Protein AF-A0A432JUU9-F1 (afdb_monomer_lite)

Foldseek 3Di:
DVVVVVVVVVVVVVVVVPPPDDDDPDDDDDPPDPDADPPQAEEEEAEDDPDPVVRVVVLVVVQVVSVVVRHHYDYPCVLDPPVQPDPVNPVVSVVVCVVVVHRYYHYHD

pLDDT: mean 84.89, std 9.28, range [52.34, 96.06]

Sequence (109 aa):
MRKLNYAVIVLLIFLAACRSSTSLVATWQAPDYEGPSPDMKKIAVVALTANESSKLAMERMFIERLQFLGYEGVYGSSILVPSIIKKENKEMIENMMKEKNIDGVLILS

Structure (mmCIF, N/CA/C/O backbone):
data_AF-A0A432JUU9-F1
#
_entry.id   AF-A0A432JUU9-F1
#
loop_
_atom_site.group_PDB
_atom_site.id
_atom_site.type_symbol
_atom_site.label_atom_id
_atom_site.label_alt_id
_atom_site.label_comp_id
_atom_site.label_asym_id
_atom_site.label_entity_id
_atom_site.label_seq_id
_atom_site.pdbx_PDB_ins_code
_atom_site.Cartn_x
_atom_site.Cartn_y
_atom_site.Cartn_z
_atom_site.occupancy
_atom_site.B_iso_or_equiv
_atom_site.auth_seq_id
_atom_site.auth_comp_id
_atom_site.auth_asym_id
_atom_site.auth_atom_id
_atom_site.pdbx_PDB_model_num
ATOM 1 N N . MET A 1 1 ? 15.142 -21.435 -51.249 1.00 52.34 1 MET A N 1
ATOM 2 C CA . MET A 1 1 ? 13.946 -21.313 -50.382 1.00 52.34 1 MET A CA 1
ATOM 3 C C . MET A 1 1 ? 14.040 -22.064 -49.042 1.00 52.34 1 MET A C 1
ATOM 5 O O . MET A 1 1 ? 13.579 -21.512 -48.059 1.00 52.34 1 MET A O 1
ATOM 9 N N . ARG A 1 2 ? 14.698 -23.238 -48.915 1.00 56.84 2 ARG A N 1
ATOM 10 C CA . ARG A 1 2 ? 14.816 -23.961 -47.615 1.00 56.84 2 ARG A CA 1
ATOM 11 C C . ARG A 1 2 ? 15.534 -23.199 -46.482 1.00 56.84 2 ARG A C 1
ATOM 13 O O . ARG A 1 2 ? 15.200 -23.415 -45.328 1.00 56.84 2 ARG A O 1
ATOM 20 N N . LYS A 1 3 ? 16.491 -22.307 -46.784 1.00 55.38 3 LYS A N 1
ATOM 21 C CA . LYS A 1 3 ? 17.235 -21.539 -45.760 1.00 55.38 3 LYS A CA 1
ATOM 22 C C . LYS A 1 3 ? 16.412 -20.423 -45.094 1.00 55.38 3 LYS A C 1
ATOM 24 O O . LYS A 1 3 ? 16.703 -20.073 -43.958 1.00 55.38 3 LYS A O 1
ATOM 29 N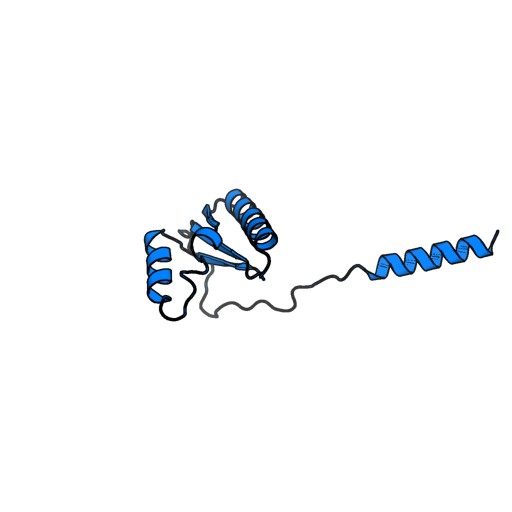 N . LEU A 1 4 ? 15.369 -19.920 -45.765 1.00 58.81 4 LEU A N 1
ATOM 30 C CA . LEU A 1 4 ? 14.493 -18.868 -45.233 1.00 58.81 4 LEU A CA 1
ATOM 31 C C . LEU A 1 4 ? 13.574 -19.405 -44.116 1.00 58.81 4 LEU A C 1
ATOM 33 O O . LEU A 1 4 ? 13.298 -18.692 -43.160 1.00 58.81 4 LEU A O 1
ATOM 37 N N . ASN A 1 5 ? 13.200 -20.691 -44.170 1.00 68.94 5 ASN A N 1
ATOM 38 C CA . ASN A 1 5 ? 12.355 -21.325 -43.149 1.00 68.94 5 ASN A CA 1
ATOM 39 C C . ASN A 1 5 ? 13.075 -21.526 -41.805 1.00 68.94 5 ASN A C 1
ATOM 41 O O . ASN A 1 5 ? 12.451 -21.389 -40.758 1.00 68.94 5 ASN A O 1
ATOM 45 N N . TYR A 1 6 ? 14.383 -21.809 -41.804 1.00 76.56 6 TYR A N 1
ATOM 46 C CA . TYR A 1 6 ? 15.137 -22.000 -40.555 1.00 76.56 6 TYR A CA 1
ATOM 47 C C . TYR A 1 6 ? 15.345 -20.687 -39.790 1.00 76.56 6 TYR A C 1
ATOM 49 O O . TYR A 1 6 ? 15.310 -20.689 -38.564 1.00 76.56 6 TYR A O 1
ATOM 57 N N . ALA A 1 7 ? 15.496 -19.564 -40.499 1.00 79.75 7 ALA A N 1
ATOM 58 C CA . ALA A 1 7 ? 15.633 -18.247 -39.879 1.00 79.75 7 ALA A CA 1
ATOM 59 C C . ALA A 1 7 ? 14.363 -17.836 -39.109 1.00 79.75 7 ALA A C 1
ATOM 61 O O . ALA A 1 7 ? 14.453 -17.323 -37.997 1.00 79.75 7 ALA A O 1
ATOM 62 N N . VAL A 1 8 ? 13.182 -18.128 -39.665 1.00 82.94 8 VAL A N 1
ATOM 63 C CA . VAL A 1 8 ? 11.889 -17.842 -39.018 1.00 82.94 8 VAL A CA 1
ATOM 64 C C . VAL A 1 8 ? 11.684 -18.709 -37.771 1.00 82.94 8 VAL A C 1
ATOM 66 O O . VAL A 1 8 ? 11.224 -18.211 -36.748 1.00 82.94 8 VAL A O 1
ATOM 69 N N . ILE A 1 9 ? 12.081 -19.984 -37.819 1.00 84.31 9 ILE A N 1
ATOM 70 C CA . ILE A 1 9 ? 11.984 -20.896 -36.667 1.00 84.31 9 ILE A CA 1
ATOM 71 C C . ILE A 1 9 ? 12.893 -20.434 -35.521 1.00 84.31 9 ILE A C 1
ATOM 73 O O . ILE A 1 9 ? 12.460 -20.403 -34.373 1.00 84.31 9 ILE A O 1
ATOM 77 N N . VAL A 1 10 ? 14.129 -20.025 -35.824 1.00 84.81 10 VAL A N 1
ATOM 78 C CA . VAL A 1 10 ? 15.059 -19.510 -34.807 1.00 84.81 10 VAL A CA 1
ATOM 79 C C . VAL A 1 10 ? 14.520 -18.222 -34.178 1.00 84.81 10 VAL A C 1
ATOM 81 O O . VAL A 1 10 ? 14.538 -18.096 -32.957 1.00 84.81 10 VAL A O 1
ATOM 84 N N . LEU A 1 11 ? 13.960 -17.305 -34.975 1.00 84.94 11 LEU A N 1
ATOM 85 C CA . LEU A 1 11 ? 13.354 -16.068 -34.470 1.00 84.94 11 LEU A CA 1
ATOM 86 C C . LEU A 1 11 ? 12.187 -16.338 -33.501 1.00 84.94 11 LEU A C 1
ATOM 88 O O . LEU A 1 11 ? 12.098 -15.699 -32.454 1.00 84.94 11 LEU A O 1
ATOM 92 N N . LEU A 1 12 ? 11.327 -17.312 -33.811 1.00 83.25 12 LEU A N 1
ATOM 93 C CA . LEU A 1 12 ? 10.202 -17.695 -32.950 1.00 83.25 12 LEU A CA 1
ATOM 94 C C . LEU A 1 12 ? 10.655 -18.287 -31.605 1.00 83.25 12 LEU A C 1
ATOM 96 O O . LEU A 1 12 ? 10.016 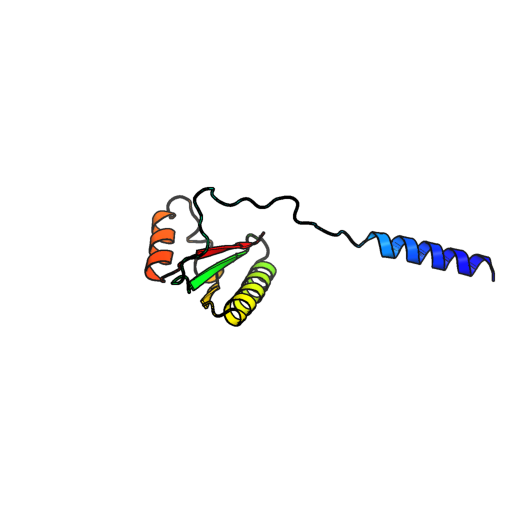-18.035 -30.585 1.00 83.25 12 LEU A O 1
ATOM 100 N N . ILE A 1 13 ? 11.776 -19.016 -31.578 1.00 83.50 13 ILE A N 1
ATOM 101 C CA . ILE A 1 13 ? 12.347 -19.563 -30.335 1.00 83.50 13 ILE A CA 1
ATOM 102 C C . ILE A 1 13 ? 12.884 -18.436 -29.438 1.00 83.50 13 ILE A C 1
ATOM 104 O O . ILE A 1 13 ? 12.670 -18.470 -28.226 1.00 83.50 13 ILE A O 1
ATOM 108 N N . PHE A 1 14 ? 13.511 -17.403 -30.012 1.00 81.44 14 PHE A N 1
ATOM 109 C CA . PHE A 1 14 ? 13.988 -16.248 -29.240 1.00 81.44 14 PHE A CA 1
ATOM 110 C C . PHE A 1 14 ? 12.845 -15.404 -28.651 1.00 81.44 14 PHE A C 1
ATOM 112 O O . PHE A 1 14 ? 12.978 -14.896 -27.540 1.0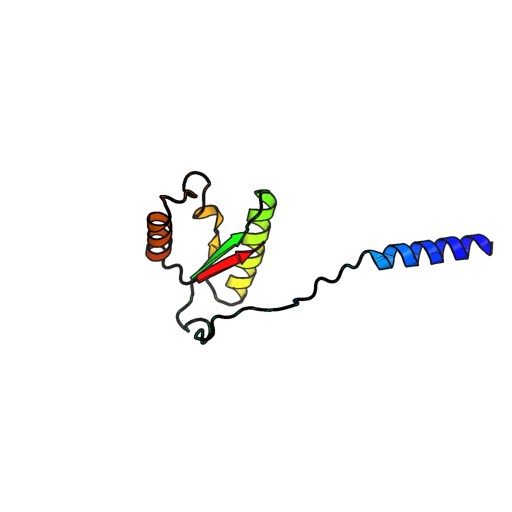0 81.44 14 PHE A O 1
ATOM 119 N N . LEU A 1 15 ? 11.701 -15.304 -29.336 1.00 79.00 15 LEU A N 1
ATOM 120 C CA . LEU A 1 15 ? 10.512 -14.595 -28.835 1.00 79.00 15 LEU A CA 1
ATOM 121 C C . LEU A 1 15 ? 9.830 -15.312 -27.654 1.00 79.00 15 LEU A C 1
ATOM 123 O O . LEU A 1 15 ? 9.259 -14.656 -26.784 1.00 79.00 15 LEU A O 1
ATOM 127 N N . ALA A 1 16 ? 9.910 -16.644 -27.584 1.00 74.69 16 ALA A N 1
ATOM 128 C CA . ALA A 1 16 ? 9.330 -17.420 -26.484 1.00 74.69 16 ALA A CA 1
ATOM 129 C C . ALA A 1 16 ? 10.121 -17.297 -25.164 1.00 74.69 16 ALA A C 1
ATOM 131 O O . ALA A 1 16 ? 9.567 -17.545 -24.093 1.00 74.69 16 ALA A O 1
ATOM 132 N N . ALA A 1 17 ? 11.392 -16.881 -25.218 1.00 69.19 17 ALA A N 1
ATOM 133 C CA . ALA A 1 17 ? 12.267 -16.792 -24.048 1.00 69.19 17 ALA A CA 1
ATOM 134 C C . ALA A 1 17 ? 11.981 -15.580 -23.135 1.00 69.19 17 ALA A C 1
ATOM 136 O O . ALA A 1 17 ? 12.416 -15.561 -21.987 1.00 69.19 17 ALA A O 1
ATOM 137 N N . CYS A 1 18 ? 11.227 -14.576 -23.600 1.00 68.50 18 CYS A N 1
ATOM 138 C CA . CYS A 1 18 ? 10.939 -13.364 -22.821 1.00 68.50 18 CYS A CA 1
ATOM 139 C C . CYS A 1 18 ? 9.807 -13.519 -21.790 1.00 68.50 18 CYS A C 1
ATOM 141 O O . CYS A 1 18 ? 9.495 -12.563 -21.078 1.00 68.50 18 CYS A O 1
ATOM 143 N N . ARG A 1 19 ? 9.175 -14.693 -21.676 1.00 66.44 19 ARG A N 1
ATOM 144 C CA . ARG A 1 19 ? 8.096 -14.913 -20.704 1.00 66.44 19 ARG A CA 1
ATOM 145 C C . ARG A 1 19 ? 8.675 -15.281 -19.334 1.00 66.44 19 ARG A C 1
ATOM 147 O O . ARG A 1 19 ? 8.624 -16.434 -18.923 1.00 66.44 19 ARG A O 1
ATOM 154 N N . SER A 1 20 ? 9.234 -14.297 -18.631 1.00 66.06 20 SER A N 1
ATOM 155 C CA . SER A 1 20 ? 9.626 -14.458 -17.226 1.00 66.06 20 SER A CA 1
ATOM 156 C C . SER A 1 20 ? 8.364 -14.607 -16.372 1.00 66.06 20 SER A C 1
ATOM 158 O O . SER A 1 20 ? 7.645 -13.633 -16.145 1.00 66.06 20 SER A O 1
ATOM 160 N N . SER A 1 21 ? 8.032 -15.835 -15.962 1.00 65.12 21 SER A N 1
ATOM 161 C CA . SER A 1 21 ? 6.946 -16.070 -15.011 1.00 65.12 21 SER A CA 1
ATOM 162 C C . SER A 1 21 ? 7.479 -15.864 -13.599 1.00 65.12 21 SER A C 1
ATOM 164 O O . SER A 1 21 ? 8.229 -16.692 -13.084 1.00 65.12 21 SER A O 1
ATOM 166 N N . THR A 1 22 ? 7.091 -14.769 -12.961 1.00 74.19 22 THR A N 1
ATOM 167 C CA . THR A 1 22 ? 7.304 -14.592 -11.528 1.00 74.19 22 THR A CA 1
ATOM 168 C C . THR A 1 22 ? 6.272 -15.435 -10.782 1.00 74.19 22 THR A C 1
ATOM 170 O O . THR A 1 22 ? 5.068 -15.212 -10.882 1.00 74.19 22 THR A O 1
ATOM 173 N N . SER A 1 23 ? 6.732 -16.461 -10.070 1.00 74.62 23 SER A N 1
ATOM 174 C CA . SER A 1 23 ? 5.890 -17.260 -9.178 1.00 74.62 23 SER A CA 1
ATOM 175 C C . SER A 1 23 ? 6.046 -16.776 -7.742 1.00 74.62 23 SER A C 1
ATOM 177 O O . SER A 1 23 ? 7.152 -16.448 -7.313 1.00 74.62 23 SER A O 1
ATOM 179 N N . LEU A 1 24 ? 4.954 -16.782 -6.982 1.00 76.31 24 LEU A N 1
ATOM 180 C CA . LEU A 1 24 ? 4.992 -16.540 -5.544 1.00 76.31 24 LEU A CA 1
ATOM 181 C C . LEU A 1 24 ? 5.766 -17.689 -4.872 1.00 76.31 24 LEU A C 1
ATOM 183 O O . LEU A 1 24 ? 5.308 -18.827 -4.893 1.00 76.31 24 LEU A O 1
ATOM 187 N N . VAL A 1 25 ? 6.958 -17.413 -4.336 1.00 82.19 25 VAL A N 1
ATOM 188 C CA . VAL A 1 25 ? 7.823 -18.454 -3.742 1.00 82.19 25 VAL A CA 1
ATOM 189 C C . VAL A 1 25 ? 7.439 -18.736 -2.288 1.00 82.19 25 VAL A C 1
ATOM 191 O O . VAL A 1 25 ? 7.508 -19.877 -1.842 1.00 82.19 25 VAL A O 1
ATOM 194 N N . ALA A 1 26 ? 7.019 -17.707 -1.551 1.00 83.25 26 ALA A N 1
ATOM 195 C CA . ALA A 1 26 ? 6.595 -17.819 -0.163 1.00 83.25 26 ALA A CA 1
ATOM 196 C C . ALA A 1 26 ? 5.662 -16.662 0.218 1.00 83.25 26 ALA A C 1
ATOM 198 O O . ALA A 1 26 ? 5.803 -15.546 -0.286 1.00 83.25 26 ALA A O 1
ATOM 199 N N . THR A 1 27 ? 4.748 -16.927 1.149 1.00 86.19 27 THR A N 1
ATOM 200 C CA . THR A 1 27 ? 3.921 -15.919 1.818 1.00 86.19 27 THR A CA 1
ATOM 201 C C . THR A 1 27 ? 4.210 -15.987 3.305 1.00 86.19 27 THR A C 1
ATOM 203 O O . THR A 1 27 ? 4.280 -17.074 3.874 1.00 86.19 27 THR A O 1
ATOM 206 N N . TRP A 1 28 ? 4.383 -14.827 3.927 1.00 88.19 28 TRP A N 1
ATOM 207 C CA . TRP A 1 28 ? 4.486 -14.717 5.373 1.00 88.19 28 TRP A CA 1
ATOM 208 C C . TRP A 1 28 ? 3.163 -14.191 5.932 1.00 88.19 28 TRP A C 1
ATOM 210 O O . TRP A 1 28 ? 2.604 -13.232 5.401 1.00 88.19 28 TRP A O 1
ATOM 220 N N . GLN A 1 29 ? 2.679 -14.823 6.996 1.00 88.50 29 GLN A N 1
ATOM 221 C CA . GLN A 1 29 ? 1.507 -14.421 7.768 1.00 88.50 29 GLN A CA 1
ATOM 222 C C . GLN A 1 29 ? 1.892 -14.486 9.245 1.00 88.50 29 GLN A C 1
ATOM 224 O O . GLN A 1 29 ? 2.640 -15.383 9.643 1.00 88.50 29 GLN A O 1
ATOM 229 N N . ALA A 1 30 ? 1.411 -13.541 10.053 1.00 89.94 30 ALA A N 1
ATOM 230 C CA . ALA A 1 30 ? 1.654 -13.596 11.489 1.00 89.94 30 ALA A CA 1
ATOM 231 C C . ALA A 1 30 ? 0.991 -14.863 12.083 1.00 89.94 30 ALA A C 1
ATOM 233 O O . ALA A 1 30 ? -0.136 -15.176 11.686 1.00 89.94 30 ALA A O 1
ATOM 234 N N . PRO A 1 31 ? 1.659 -15.606 12.990 1.00 87.50 31 PRO A N 1
ATOM 235 C CA . PRO A 1 31 ? 1.154 -16.886 13.513 1.00 87.50 31 PRO A CA 1
ATOM 236 C C . PRO A 1 31 ? -0.229 -16.801 14.175 1.00 87.50 31 PRO A C 1
ATOM 238 O O . PRO A 1 31 ? -0.964 -17.780 14.227 1.00 87.50 31 PRO A O 1
ATOM 241 N N . ASP A 1 32 ? -0.547 -15.621 14.685 1.00 90.12 32 ASP A N 1
ATOM 242 C CA . ASP A 1 32 ? -1.719 -15.221 15.451 1.00 90.12 32 ASP A CA 1
ATOM 243 C C . ASP A 1 32 ? -2.735 -14.414 14.619 1.00 90.12 32 ASP A C 1
ATOM 245 O O . ASP A 1 32 ? -3.733 -13.929 15.147 1.00 90.12 32 ASP A O 1
ATOM 249 N N . TYR A 1 33 ? -2.517 -14.271 13.306 1.00 85.12 33 TYR A N 1
ATOM 250 C CA . TYR A 1 33 ? -3.450 -13.574 12.423 1.00 85.12 33 TYR A CA 1
ATOM 251 C C . TYR A 1 33 ? -4.533 -14.515 11.893 1.00 85.12 33 TYR A C 1
ATOM 253 O O . TYR A 1 33 ? -4.279 -15.338 11.013 1.00 85.12 33 TYR A O 1
ATOM 261 N N . GLU A 1 34 ? -5.761 -14.332 12.374 1.00 84.06 34 GLU A N 1
ATOM 262 C CA . GLU A 1 34 ? -6.941 -15.122 11.984 1.00 84.06 34 GLU A CA 1
ATOM 263 C C . GLU A 1 34 ? -7.614 -14.638 10.685 1.00 84.06 34 GLU A C 1
ATOM 265 O O . GLU A 1 34 ? -8.625 -15.191 10.254 1.00 84.06 34 GLU A O 1
ATOM 270 N N . GLY A 1 35 ? -7.040 -13.629 10.026 1.00 80.25 35 GLY A N 1
ATOM 271 C CA . GLY A 1 35 ? -7.604 -13.001 8.834 1.00 80.25 35 GLY A CA 1
ATOM 272 C C . GLY A 1 35 ? -8.151 -11.595 9.101 1.00 80.25 35 GLY A C 1
ATOM 273 O O . GLY A 1 35 ? -8.038 -11.069 10.212 1.00 80.25 35 GLY A O 1
ATOM 274 N N . PRO A 1 36 ? -8.696 -10.932 8.068 1.00 76.94 36 PRO A N 1
ATOM 275 C CA . PRO A 1 36 ? -9.280 -9.607 8.218 1.00 76.94 36 PRO A CA 1
ATOM 276 C C . PRO A 1 36 ? -10.521 -9.672 9.112 1.00 76.94 36 PRO A C 1
ATOM 278 O O . PRO A 1 36 ? -11.370 -10.547 8.944 1.00 76.94 36 PRO A O 1
ATOM 281 N N . SER A 1 37 ? -10.630 -8.720 10.044 1.00 79.69 37 SER A N 1
ATOM 282 C CA . SER A 1 37 ? -11.839 -8.550 10.855 1.00 79.69 37 SER A CA 1
ATOM 283 C C . SER A 1 37 ? -13.063 -8.377 9.939 1.00 79.69 37 SER A C 1
ATOM 285 O O . SER A 1 37 ? -12.947 -7.682 8.925 1.00 79.69 37 SER A O 1
ATOM 287 N N . PRO A 1 38 ? -14.241 -8.930 10.285 1.00 77.94 38 PRO A N 1
ATOM 288 C CA . PRO A 1 38 ? -15.481 -8.709 9.533 1.00 77.94 38 PRO A CA 1
ATOM 289 C C . PRO A 1 38 ? -15.830 -7.226 9.342 1.00 77.94 38 PRO A C 1
ATOM 291 O O . PRO A 1 38 ? -16.507 -6.864 8.381 1.00 77.94 38 PRO A O 1
ATOM 294 N N . ASP A 1 39 ? -15.348 -6.372 10.246 1.00 81.81 39 ASP A N 1
ATOM 295 C CA . ASP A 1 39 ? -15.611 -4.934 10.244 1.00 81.81 39 ASP A CA 1
ATOM 296 C C . ASP A 1 39 ? -14.593 -4.126 9.428 1.00 81.81 39 ASP A C 1
ATOM 298 O O . ASP A 1 39 ? -14.771 -2.923 9.249 1.00 81.81 39 ASP A O 1
ATOM 302 N N . MET A 1 40 ? -13.543 -4.772 8.908 1.00 85.56 40 MET A N 1
ATOM 303 C CA . MET A 1 40 ? -12.521 -4.125 8.091 1.00 85.56 40 MET A CA 1
ATOM 304 C C . MET A 1 40 ? -13.129 -3.674 6.763 1.00 85.56 40 MET A C 1
ATOM 306 O O . MET A 1 40 ? -13.454 -4.494 5.902 1.00 85.56 40 MET A O 1
ATOM 310 N N . LYS A 1 41 ? -13.258 -2.360 6.575 1.00 87.38 41 LYS A N 1
ATOM 311 C CA . LYS A 1 41 ? -13.877 -1.783 5.375 1.00 87.38 41 LYS A CA 1
ATOM 312 C C . LYS A 1 41 ? -12.938 -0.868 4.624 1.00 87.38 41 LYS A C 1
ATOM 314 O O . LYS A 1 41 ? -13.036 -0.818 3.402 1.00 87.38 41 LYS A O 1
ATOM 319 N N . LYS A 1 42 ? -12.027 -0.176 5.309 1.00 93.69 42 LYS A N 1
ATOM 320 C CA . LYS A 1 42 ? -11.226 0.884 4.700 1.00 93.69 42 LYS A CA 1
ATOM 321 C C . LYS A 1 42 ? -9.746 0.546 4.662 1.00 93.69 42 LYS A C 1
ATOM 323 O O . LYS A 1 42 ? -9.111 0.328 5.690 1.00 93.69 42 LYS A O 1
ATOM 328 N N . ILE A 1 43 ? -9.184 0.535 3.458 1.00 94.25 43 ILE A N 1
ATOM 329 C CA . ILE A 1 43 ? -7.824 0.063 3.200 1.00 94.25 43 ILE A CA 1
ATOM 330 C C . ILE A 1 43 ? -7.039 1.145 2.468 1.00 94.25 43 ILE A C 1
ATOM 332 O O . ILE A 1 43 ? -7.421 1.579 1.380 1.00 94.25 43 ILE A O 1
ATOM 336 N N . ALA A 1 44 ? -5.908 1.561 3.031 1.00 94.69 44 ALA A N 1
ATOM 337 C CA . ALA A 1 44 ? -4.965 2.427 2.334 1.00 94.69 44 ALA A CA 1
ATOM 338 C C . ALA A 1 44 ? -4.072 1.602 1.403 1.00 94.69 44 ALA A C 1
ATOM 340 O O . ALA A 1 44 ? -3.459 0.629 1.833 1.00 94.69 44 ALA A O 1
ATOM 341 N N . VAL A 1 45 ? -3.956 2.004 0.140 1.00 95.44 45 VAL A N 1
ATOM 342 C CA . VAL A 1 45 ? -3.071 1.365 -0.840 1.00 95.44 45 VAL A CA 1
ATOM 343 C C . VAL A 1 45 ? -1.834 2.229 -1.033 1.00 95.44 45 VAL A C 1
ATOM 345 O O . VAL A 1 45 ? -1.946 3.374 -1.456 1.00 95.44 45 VAL A O 1
ATOM 348 N N . VAL A 1 46 ? -0.655 1.688 -0.739 1.00 93.38 46 VAL A N 1
ATOM 349 C CA 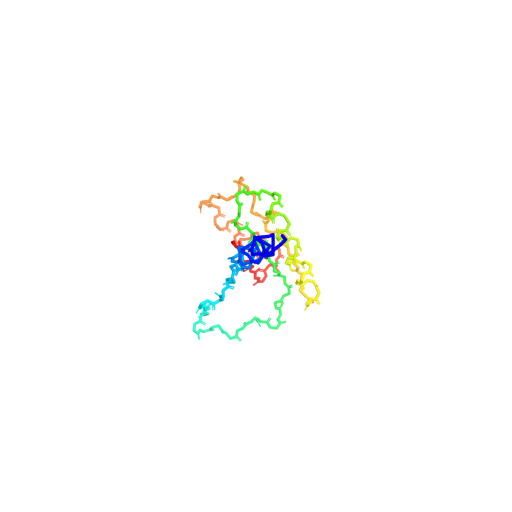. VAL A 1 46 ? 0.626 2.397 -0.803 1.00 93.38 46 VAL A CA 1
ATOM 350 C C . VAL A 1 46 ? 1.532 1.700 -1.807 1.00 93.38 46 VAL A C 1
ATOM 352 O O . VAL A 1 46 ? 1.967 0.577 -1.565 1.00 93.38 46 VAL A O 1
ATOM 355 N N . ALA A 1 47 ? 1.866 2.371 -2.908 1.00 92.50 47 ALA A N 1
ATOM 356 C CA . ALA A 1 47 ? 2.882 1.876 -3.834 1.00 92.50 47 ALA A CA 1
ATOM 357 C C . ALA A 1 47 ? 4.268 2.460 -3.504 1.00 92.50 47 ALA A C 1
ATOM 359 O O . ALA A 1 47 ? 4.462 3.678 -3.447 1.00 92.50 47 ALA A O 1
ATOM 360 N N . LEU A 1 48 ? 5.242 1.576 -3.293 1.00 88.12 48 LEU A N 1
ATOM 361 C CA . LEU A 1 48 ? 6.639 1.886 -3.005 1.00 88.12 48 LEU A CA 1
ATOM 362 C C . LEU A 1 48 ? 7.432 1.966 -4.308 1.00 88.12 48 LEU A C 1
ATOM 364 O O . LEU A 1 48 ? 8.168 1.059 -4.680 1.00 88.12 48 LEU A O 1
ATOM 368 N N . THR A 1 49 ? 7.280 3.077 -5.019 1.00 87.94 49 THR A N 1
ATOM 369 C CA . THR A 1 49 ? 8.017 3.326 -6.258 1.00 87.94 49 THR A CA 1
ATOM 370 C C . THR A 1 49 ? 8.475 4.774 -6.335 1.00 87.94 49 THR A C 1
ATOM 372 O O . THR A 1 49 ? 7.807 5.682 -5.840 1.00 87.94 49 THR A O 1
ATOM 375 N N . ALA A 1 50 ? 9.637 4.991 -6.952 1.00 84.62 50 ALA A N 1
ATOM 3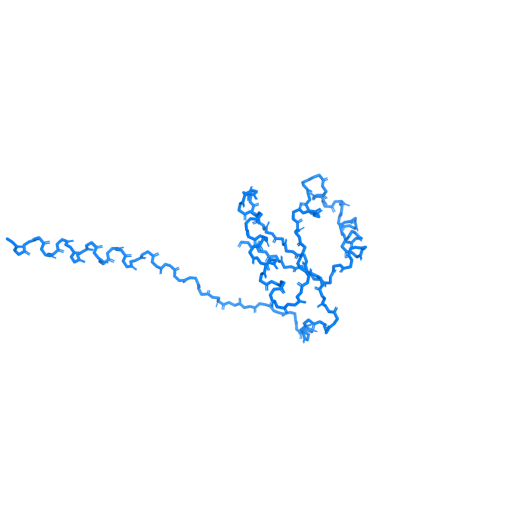76 C CA . ALA A 1 50 ? 10.186 6.326 -7.172 1.00 84.62 50 ALA A CA 1
ATOM 377 C C . ALA A 1 50 ? 9.435 7.098 -8.271 1.00 84.62 50 ALA A C 1
ATOM 379 O O . ALA A 1 50 ? 9.503 8.323 -8.320 1.00 84.62 50 ALA A O 1
ATOM 380 N N . ASN A 1 51 ? 8.727 6.395 -9.163 1.00 89.00 51 ASN A N 1
ATOM 381 C CA . ASN A 1 51 ? 7.980 7.015 -10.250 1.00 89.00 51 ASN A CA 1
ATOM 382 C C . ASN A 1 51 ? 6.550 7.340 -9.797 1.00 89.00 51 ASN A C 1
ATOM 384 O O . ASN A 1 51 ? 5.741 6.441 -9.582 1.00 89.00 51 ASN A O 1
ATOM 388 N N . GLU A 1 52 ? 6.224 8.628 -9.709 1.00 87.81 52 GLU A N 1
ATOM 389 C CA . GLU A 1 52 ? 4.909 9.108 -9.273 1.00 87.81 52 GLU A CA 1
ATOM 390 C C . GLU A 1 52 ? 3.761 8.643 -10.182 1.00 87.81 52 GLU A C 1
ATOM 392 O O . GLU A 1 52 ? 2.702 8.246 -9.696 1.00 87.81 52 GLU A O 1
ATOM 397 N N . SER A 1 53 ? 3.973 8.616 -11.500 1.00 90.88 53 SER A N 1
ATOM 398 C CA . SER A 1 53 ? 2.954 8.140 -12.443 1.00 90.88 53 SER A CA 1
ATOM 399 C C . SER A 1 53 ? 2.671 6.651 -12.243 1.00 90.88 53 SER A C 1
ATOM 401 O O . SER A 1 53 ? 1.510 6.243 -12.195 1.00 90.88 53 SER A O 1
ATOM 403 N N . SER A 1 54 ? 3.720 5.844 -12.053 1.00 91.00 54 SER A N 1
ATOM 404 C CA . SER A 1 54 ? 3.575 4.420 -11.732 1.00 91.00 54 SER A CA 1
ATOM 405 C C . SER A 1 54 ? 2.908 4.215 -10.374 1.00 91.00 54 SER A C 1
ATOM 407 O O . SER A 1 54 ? 2.033 3.361 -10.255 1.00 91.00 54 SER A O 1
ATOM 409 N N . LYS A 1 55 ? 3.264 5.030 -9.371 1.00 91.06 55 LYS A N 1
ATOM 410 C CA . LYS A 1 55 ? 2.660 5.000 -8.034 1.00 91.06 55 LYS A CA 1
ATOM 411 C C . LYS A 1 55 ? 1.145 5.168 -8.119 1.00 91.06 55 LYS A C 1
ATOM 413 O O . LYS A 1 55 ? 0.406 4.311 -7.645 1.00 91.06 55 LYS A O 1
ATOM 418 N N . LEU A 1 56 ? 0.687 6.232 -8.778 1.00 93.06 56 LEU A N 1
ATOM 419 C CA . LEU A 1 56 ? -0.739 6.531 -8.917 1.00 93.06 56 LEU A CA 1
ATOM 420 C C . LEU A 1 56 ? -1.481 5.474 -9.740 1.00 93.06 56 LEU A C 1
ATOM 422 O O . LEU A 1 56 ? -2.609 5.119 -9.404 1.00 93.06 56 LEU A O 1
ATOM 426 N N . ALA A 1 57 ? -0.861 4.957 -10.804 1.00 94.25 57 ALA A N 1
ATOM 427 C CA . ALA A 1 57 ? -1.457 3.908 -11.625 1.00 94.25 57 ALA A CA 1
ATOM 428 C C . ALA A 1 57 ? -1.653 2.600 -10.840 1.00 94.25 57 ALA A C 1
ATOM 430 O O . ALA A 1 57 ? -2.724 1.996 -10.914 1.00 94.25 57 ALA A O 1
ATOM 431 N N . MET A 1 58 ? -0.647 2.188 -10.060 1.00 94.25 58 MET A N 1
ATOM 432 C CA . MET A 1 58 ? -0.732 1.005 -9.201 1.00 94.25 58 MET A CA 1
ATOM 433 C C . MET A 1 58 ? -1.772 1.197 -8.097 1.00 94.25 58 MET A C 1
ATOM 435 O O . MET A 1 58 ? -2.646 0.349 -7.938 1.00 94.25 58 MET A O 1
ATOM 439 N N . GLU A 1 59 ? -1.731 2.323 -7.377 1.00 95.25 59 GLU A N 1
ATOM 440 C CA . GLU A 1 59 ? -2.712 2.613 -6.325 1.00 95.25 59 GLU A CA 1
ATOM 441 C C . GLU A 1 59 ? -4.142 2.578 -6.878 1.00 95.25 59 GLU A C 1
ATOM 443 O O . GLU A 1 59 ? -4.999 1.902 -6.312 1.00 95.25 59 GLU A O 1
ATOM 448 N N . ARG A 1 60 ? -4.389 3.213 -8.033 1.00 95.69 60 ARG A N 1
ATOM 449 C CA . ARG A 1 60 ? -5.705 3.209 -8.687 1.00 95.69 60 ARG A CA 1
ATOM 450 C C . ARG A 1 60 ? -6.191 1.797 -9.009 1.00 95.69 60 ARG A C 1
ATOM 452 O O . ARG A 1 60 ? -7.308 1.452 -8.641 1.00 95.69 60 ARG A O 1
ATOM 459 N N . MET A 1 61 ? -5.359 0.984 -9.661 1.00 95.00 61 MET A N 1
ATOM 460 C CA . MET A 1 61 ? -5.733 -0.373 -10.079 1.00 95.00 61 MET A CA 1
ATOM 461 C C . MET A 1 61 ? -6.181 -1.236 -8.891 1.00 95.00 61 MET A C 1
ATOM 463 O O . MET A 1 61 ? -7.170 -1.965 -8.973 1.00 95.00 61 MET A O 1
ATOM 467 N N . PHE A 1 62 ? -5.469 -1.142 -7.769 1.00 95.50 62 PHE A N 1
ATOM 468 C CA . PHE A 1 62 ? -5.809 -1.905 -6.572 1.00 95.50 62 PHE A CA 1
ATOM 469 C C . PHE A 1 62 ? -7.004 -1.316 -5.821 1.00 95.50 62 PHE A C 1
ATOM 471 O O . PHE A 1 62 ? -7.816 -2.083 -5.316 1.00 95.50 62 PHE A O 1
ATOM 478 N N . ILE A 1 63 ? -7.172 0.009 -5.793 1.00 96.06 63 ILE A N 1
ATOM 479 C CA . ILE A 1 63 ? -8.369 0.644 -5.222 1.00 96.06 63 ILE A CA 1
ATOM 480 C C . ILE A 1 63 ? -9.626 0.217 -5.984 1.00 96.06 63 ILE A C 1
ATOM 482 O O . ILE A 1 63 ? -10.599 -0.187 -5.355 1.00 96.06 63 ILE A O 1
ATOM 486 N N . GLU A 1 64 ? -9.601 0.231 -7.317 1.00 95.94 64 GLU A N 1
ATOM 487 C CA . GLU A 1 64 ? -10.720 -0.240 -8.146 1.00 95.94 64 GLU A CA 1
ATOM 488 C C . GLU A 1 64 ? -11.040 -1.713 -7.861 1.00 95.94 64 GLU A C 1
ATOM 490 O O . GLU A 1 64 ? -12.204 -2.100 -7.722 1.00 95.94 64 GLU A O 1
ATOM 495 N N . ARG A 1 65 ? -10.005 -2.547 -7.694 1.00 94.69 65 ARG A N 1
ATOM 496 C CA . ARG A 1 65 ? -10.185 -3.954 -7.327 1.00 94.69 65 ARG A CA 1
ATOM 497 C C . ARG A 1 65 ? -10.781 -4.123 -5.930 1.00 94.69 65 ARG A C 1
ATOM 499 O O . ARG A 1 65 ? -11.639 -4.982 -5.749 1.00 94.69 65 ARG A O 1
ATOM 506 N N . LEU A 1 66 ? -10.342 -3.330 -4.958 1.00 93.88 66 LEU A N 1
ATOM 507 C CA . LEU A 1 66 ? -10.871 -3.341 -3.594 1.00 93.88 66 LEU A CA 1
ATOM 508 C C . LEU A 1 66 ? -12.338 -2.902 -3.558 1.00 93.88 66 LEU A C 1
ATOM 510 O O . LEU A 1 66 ? -13.150 -3.576 -2.931 1.00 93.88 66 LEU A O 1
ATOM 514 N N . GLN A 1 67 ? -12.692 -1.856 -4.305 1.00 93.94 67 GLN A N 1
ATOM 515 C CA . GLN A 1 67 ? -14.073 -1.392 -4.457 1.00 93.94 67 GLN A CA 1
ATOM 516 C C . GLN A 1 67 ? -14.973 -2.461 -5.074 1.00 93.94 67 GLN A C 1
ATOM 518 O O . GLN A 1 67 ? -16.072 -2.699 -4.578 1.00 93.94 67 GLN A O 1
ATOM 523 N N . PHE A 1 68 ? -14.490 -3.169 -6.099 1.00 93.88 68 PHE A N 1
ATOM 524 C CA . PHE A 1 68 ? -15.208 -4.308 -6.672 1.00 93.88 68 PHE A CA 1
ATOM 525 C C . PHE A 1 68 ? -15.468 -5.425 -5.644 1.00 93.88 68 PHE A C 1
ATOM 527 O O . PHE A 1 68 ? -16.484 -6.110 -5.719 1.00 93.88 68 PHE A O 1
ATOM 534 N N . LEU A 1 69 ? -14.562 -5.612 -4.682 1.00 90.75 69 LEU A N 1
ATOM 535 C CA . LEU A 1 69 ? -14.691 -6.593 -3.600 1.00 90.75 69 LEU A CA 1
ATOM 536 C C . LEU A 1 69 ? -15.514 -6.078 -2.402 1.00 90.75 69 LEU A C 1
ATOM 538 O O . LEU A 1 69 ? -15.707 -6.825 -1.448 1.00 90.75 69 LEU A O 1
ATOM 542 N N . GLY A 1 70 ? -16.012 -4.837 -2.450 1.00 91.50 70 GLY A N 1
ATOM 543 C CA . GLY A 1 70 ? -16.831 -4.233 -1.395 1.00 91.50 70 GLY A CA 1
ATOM 544 C C . GLY A 1 70 ? -16.056 -3.456 -0.324 1.00 91.50 70 GLY A C 1
ATOM 545 O O . GLY A 1 70 ? -16.652 -3.069 0.678 1.00 91.50 70 GLY A O 1
ATOM 546 N N . TYR A 1 71 ? -14.760 -3.202 -0.527 1.00 93.19 71 TYR A N 1
ATOM 547 C CA . TYR A 1 71 ? -13.925 -2.401 0.375 1.00 93.19 71 TYR A CA 1
ATOM 548 C C . TYR A 1 71 ? -13.790 -0.947 -0.105 1.00 93.19 71 TYR A C 1
ATOM 550 O O . TYR A 1 71 ? -13.791 -0.653 -1.299 1.00 93.19 71 TYR A O 1
ATOM 558 N N . GLU A 1 72 ? -13.587 -0.021 0.826 1.00 94.19 72 GLU A N 1
ATOM 559 C CA . GLU A 1 72 ? -13.218 1.365 0.547 1.00 94.19 72 GLU A CA 1
ATOM 560 C C . GLU A 1 72 ? -11.692 1.484 0.418 1.00 94.19 72 GLU A C 1
ATOM 562 O O . GLU A 1 72 ? -10.952 1.405 1.398 1.00 94.19 72 GLU A O 1
ATOM 567 N N . GLY A 1 73 ? -11.201 1.675 -0.807 1.00 92.62 73 GLY A N 1
ATOM 568 C CA . GLY A 1 73 ? -9.784 1.931 -1.062 1.00 92.62 73 GLY A CA 1
ATOM 569 C C . GLY A 1 73 ? -9.421 3.415 -0.931 1.00 92.62 73 GLY A C 1
ATOM 570 O O . GLY A 1 73 ? -10.111 4.277 -1.476 1.00 92.62 73 GLY A O 1
ATOM 571 N N . VAL A 1 74 ? -8.308 3.716 -0.259 1.00 94.00 74 VAL A N 1
ATOM 572 C CA . VAL A 1 74 ? -7.762 5.074 -0.099 1.00 94.00 74 VAL A CA 1
ATOM 573 C C . VAL A 1 74 ? -6.370 5.160 -0.713 1.00 94.00 74 VAL A C 1
ATOM 575 O O . VAL A 1 74 ? -5.530 4.288 -0.502 1.00 94.00 74 VAL A O 1
ATOM 578 N N . TYR A 1 75 ? -6.098 6.245 -1.434 1.00 93.44 75 TYR A N 1
ATOM 579 C CA . TYR A 1 75 ? -4.779 6.510 -2.003 1.00 93.44 75 TYR A CA 1
ATOM 580 C C . TYR A 1 75 ? -3.747 6.778 -0.906 1.00 93.44 75 TYR A C 1
ATOM 582 O O . TYR A 1 75 ? -3.835 7.773 -0.183 1.00 93.44 75 TYR A O 1
ATOM 590 N N . GLY A 1 76 ? -2.722 5.937 -0.824 1.00 90.25 76 GLY A N 1
ATOM 591 C CA . GLY A 1 76 ? -1.576 6.129 0.056 1.00 90.25 76 GLY A CA 1
ATOM 592 C C . GLY A 1 76 ? -0.804 7.399 -0.287 1.00 90.25 76 GLY A C 1
ATOM 593 O O . GLY A 1 76 ? -0.334 8.087 0.614 1.00 90.25 76 GLY A O 1
ATOM 594 N N . SER A 1 77 ? -0.757 7.782 -1.567 1.00 87.75 77 SER A N 1
ATOM 595 C CA . SER A 1 77 ? -0.225 9.071 -2.036 1.00 87.75 77 SER A CA 1
ATOM 596 C C . SER A 1 77 ? -0.912 10.306 -1.434 1.00 87.75 77 SER A C 1
ATOM 598 O O . SER A 1 77 ? -0.267 11.345 -1.319 1.00 87.75 77 SER A O 1
ATOM 600 N N . SER A 1 78 ? -2.169 10.200 -0.987 1.00 86.06 78 SER A N 1
ATOM 601 C CA . SER A 1 78 ? -2.886 11.298 -0.314 1.00 86.06 78 SER A CA 1
ATOM 602 C C . SER A 1 78 ? -2.542 11.445 1.176 1.00 86.06 78 SER A C 1
ATOM 604 O O . SER A 1 78 ? -2.834 12.475 1.779 1.00 86.06 78 SER A O 1
ATOM 606 N N . ILE A 1 79 ? -1.929 10.417 1.773 1.00 83.62 79 ILE A N 1
ATOM 607 C CA . ILE A 1 79 ? -1.601 10.353 3.205 1.00 83.62 79 ILE A CA 1
ATOM 608 C C . ILE A 1 79 ? -0.089 10.495 3.407 1.00 83.62 79 ILE A C 1
ATOM 610 O O . ILE A 1 79 ? 0.376 11.251 4.255 1.00 83.62 79 ILE A O 1
ATOM 614 N N . LEU A 1 80 ? 0.686 9.779 2.594 1.00 83.62 80 LEU A N 1
ATOM 615 C CA . LEU A 1 80 ? 2.139 9.711 2.638 1.00 83.62 80 LEU A CA 1
ATOM 616 C C . LEU A 1 80 ? 2.727 10.642 1.574 1.00 83.62 80 LEU A C 1
ATOM 618 O O . LEU A 1 80 ? 3.182 10.206 0.511 1.00 83.62 80 LEU A O 1
ATOM 622 N N . VAL A 1 81 ? 2.700 11.940 1.875 1.00 80.56 81 VAL A N 1
ATOM 623 C CA . VAL A 1 81 ? 3.363 12.980 1.075 1.00 80.56 81 VAL A CA 1
ATOM 624 C C . VAL A 1 81 ? 4.811 13.188 1.542 1.00 80.56 81 VAL A C 1
ATOM 626 O O . VAL A 1 81 ? 5.084 13.057 2.737 1.00 80.56 81 VAL A O 1
ATOM 629 N N . PRO A 1 82 ? 5.760 13.547 0.653 1.00 75.06 82 PRO A N 1
ATOM 630 C CA . PRO A 1 82 ? 7.184 13.655 1.000 1.00 75.06 82 PRO A CA 1
ATOM 631 C C . PRO A 1 82 ? 7.500 14.573 2.190 1.00 75.06 82 PRO A C 1
ATOM 633 O O . PRO A 1 82 ? 8.449 14.324 2.926 1.00 75.06 82 PRO A O 1
ATOM 636 N N . SER A 1 83 ? 6.694 15.614 2.415 1.00 76.38 83 SER A N 1
ATOM 637 C CA . SER A 1 83 ? 6.831 16.516 3.566 1.00 76.38 83 SER A CA 1
ATOM 638 C C . SER A 1 83 ? 6.556 15.836 4.913 1.00 76.38 83 SER A C 1
ATOM 640 O O . SER A 1 83 ? 7.083 16.274 5.936 1.00 76.38 83 SER A O 1
ATOM 642 N N . ILE A 1 84 ? 5.757 14.765 4.910 1.00 75.88 84 ILE A N 1
ATOM 643 C CA . ILE A 1 84 ? 5.283 14.044 6.094 1.00 75.88 84 ILE A CA 1
ATOM 644 C C . ILE A 1 84 ? 6.083 12.757 6.343 1.00 75.88 84 ILE A C 1
ATOM 646 O O . ILE A 1 84 ? 6.209 12.351 7.496 1.00 75.88 84 ILE A O 1
ATOM 650 N N . ILE A 1 85 ? 6.681 12.136 5.319 1.00 77.56 85 ILE A N 1
ATOM 651 C CA . ILE A 1 85 ? 7.450 10.883 5.456 1.00 77.56 85 ILE A CA 1
ATOM 652 C C . ILE A 1 85 ? 8.826 11.162 6.080 1.00 77.56 85 ILE A C 1
ATOM 654 O O . ILE A 1 85 ? 9.860 11.168 5.414 1.00 77.56 85 ILE A O 1
ATOM 658 N N . LYS A 1 86 ? 8.840 11.389 7.390 1.00 81.62 86 LYS A N 1
ATOM 659 C CA . LYS A 1 86 ? 10.052 11.459 8.205 1.00 81.62 86 LYS A CA 1
ATOM 660 C C . LYS A 1 86 ? 9.889 10.568 9.426 1.00 81.62 86 LYS A C 1
ATOM 662 O O . LYS A 1 86 ? 8.769 10.347 9.885 1.00 81.62 86 LYS A O 1
ATOM 667 N N . LYS A 1 87 ? 10.994 10.031 9.950 1.00 75.50 87 LYS A N 1
ATOM 668 C CA . LYS A 1 87 ? 10.952 9.068 11.064 1.00 75.50 87 LYS A CA 1
ATOM 669 C C . LYS A 1 87 ? 10.311 9.681 12.313 1.00 75.50 87 LYS A C 1
ATOM 671 O O . LYS A 1 87 ? 9.588 8.985 13.018 1.00 75.50 87 LYS A O 1
ATOM 676 N N . GLU A 1 88 ? 10.522 10.976 12.537 1.00 80.19 88 GLU A N 1
ATOM 677 C CA . GLU A 1 88 ? 9.894 11.740 13.619 1.00 80.19 88 GLU A CA 1
ATOM 678 C C . GLU A 1 88 ? 8.362 11.836 13.513 1.00 80.19 88 GLU A C 1
ATOM 680 O O . GLU A 1 88 ? 7.693 12.034 14.519 1.00 80.19 88 GLU A O 1
ATOM 685 N N . ASN A 1 89 ? 7.787 11.633 12.326 1.00 85.94 89 ASN A N 1
ATOM 686 C CA . ASN A 1 89 ? 6.356 11.806 12.076 1.00 85.94 89 ASN A CA 1
ATOM 687 C C . ASN A 1 89 ? 5.553 10.504 12.191 1.00 85.94 89 ASN A C 1
ATOM 689 O O . ASN A 1 89 ? 4.371 10.492 11.851 1.00 85.94 89 ASN A O 1
ATOM 693 N N . LYS A 1 90 ? 6.164 9.402 12.648 1.00 86.12 90 LYS A N 1
ATOM 694 C CA . LYS A 1 90 ? 5.490 8.099 12.766 1.00 86.12 90 LYS A CA 1
ATOM 695 C C . LYS A 1 90 ? 4.168 8.204 13.535 1.00 86.12 90 LYS A C 1
ATOM 697 O O . LYS A 1 90 ? 3.141 7.767 13.028 1.00 86.12 90 LYS A O 1
ATOM 702 N N . GLU A 1 91 ? 4.188 8.818 14.716 1.00 88.75 91 GLU A N 1
ATOM 703 C CA . GLU A 1 91 ? 2.994 8.971 15.561 1.00 88.75 91 GLU A CA 1
ATOM 704 C C . GLU A 1 91 ? 1.917 9.826 14.883 1.00 88.75 91 GLU A C 1
ATOM 706 O O . GLU A 1 91 ? 0.733 9.507 14.946 1.00 88.75 91 GLU A O 1
ATOM 711 N N . MET A 1 92 ? 2.323 10.877 14.166 1.00 87.44 92 MET A N 1
ATOM 712 C CA . MET A 1 92 ? 1.400 11.709 13.394 1.00 87.44 92 MET A CA 1
ATOM 713 C C . MET A 1 92 ? 0.725 10.902 12.280 1.00 87.44 92 MET A C 1
ATOM 715 O O . MET A 1 92 ? -0.487 10.999 12.109 1.00 87.44 92 MET A O 1
A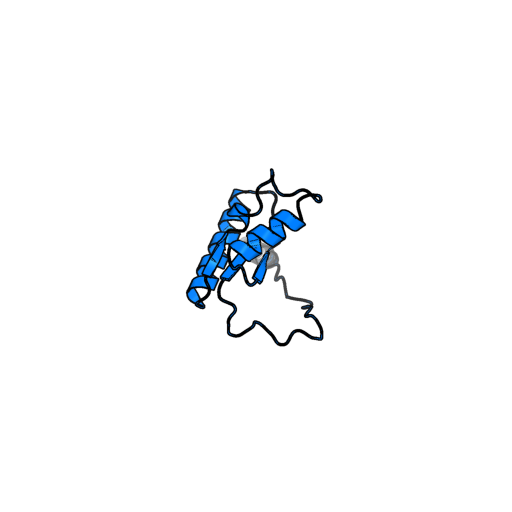TOM 719 N N . ILE A 1 93 ? 1.483 10.079 11.549 1.00 87.56 93 ILE A N 1
ATOM 720 C CA . ILE A 1 93 ? 0.937 9.213 10.496 1.00 87.56 93 ILE A CA 1
ATOM 721 C C . ILE A 1 93 ? -0.031 8.192 11.102 1.00 87.56 93 ILE A C 1
ATOM 723 O O . ILE A 1 93 ? -1.123 8.007 10.573 1.00 87.56 93 ILE A O 1
ATOM 727 N N . GLU A 1 94 ? 0.323 7.563 12.224 1.00 88.25 94 GLU A N 1
ATOM 728 C CA . GLU A 1 94 ? -0.568 6.629 12.923 1.00 88.25 94 GLU A CA 1
ATOM 729 C C . GLU A 1 94 ? -1.876 7.303 13.358 1.00 88.25 94 GLU A C 1
ATOM 731 O O . GLU A 1 94 ? -2.953 6.740 13.156 1.00 88.25 94 GLU A O 1
ATOM 736 N N . ASN A 1 95 ? -1.805 8.524 13.890 1.00 89.06 95 ASN A N 1
ATOM 737 C CA . ASN A 1 95 ? -2.991 9.289 14.270 1.00 89.06 95 ASN A CA 1
ATOM 738 C C . ASN A 1 95 ? -3.840 9.665 13.052 1.00 89.06 95 ASN A C 1
ATOM 740 O O . ASN A 1 95 ? -5.046 9.446 13.073 1.00 89.06 95 ASN A O 1
ATOM 744 N N . MET A 1 96 ? -3.226 10.116 11.953 1.00 87.00 96 MET A N 1
ATOM 745 C CA . MET A 1 96 ? -3.942 10.400 10.703 1.00 87.00 96 MET A CA 1
ATOM 746 C C . MET A 1 96 ? -4.658 9.164 10.148 1.00 87.00 96 MET A C 1
ATOM 748 O O . MET A 1 96 ? -5.763 9.280 9.616 1.00 87.00 96 MET A O 1
ATOM 752 N N . MET A 1 97 ? -4.044 7.982 10.252 1.00 88.69 97 MET A N 1
ATOM 753 C CA . MET A 1 97 ? -4.662 6.726 9.819 1.00 88.69 97 MET A CA 1
ATOM 754 C C . MET A 1 97 ? -5.867 6.369 10.700 1.00 88.69 97 MET A C 1
ATOM 756 O O . MET A 1 97 ? -6.927 6.032 10.172 1.00 88.69 97 MET A O 1
ATOM 760 N N . LYS A 1 98 ? -5.740 6.521 12.027 1.00 88.94 98 LYS A N 1
ATOM 761 C CA . LYS A 1 98 ? -6.833 6.292 12.987 1.00 88.94 98 LYS A CA 1
ATOM 762 C C . LYS A 1 98 ? -7.988 7.276 12.797 1.00 88.94 98 LYS A C 1
ATOM 764 O O . LYS A 1 98 ? -9.132 6.852 12.703 1.00 88.94 98 LYS A O 1
ATOM 769 N N . GLU A 1 99 ? -7.704 8.572 12.671 1.00 88.62 99 GLU A N 1
ATOM 770 C CA . GLU A 1 99 ? -8.713 9.618 12.434 1.00 88.62 99 GLU A CA 1
ATOM 771 C C . GLU A 1 99 ? -9.492 9.386 11.135 1.00 88.62 99 GLU A C 1
ATOM 773 O O . GLU A 1 99 ? -10.694 9.640 11.054 1.00 88.62 99 GLU A O 1
ATOM 778 N N . LYS A 1 100 ? -8.816 8.866 10.106 1.00 87.44 100 LYS A N 1
ATOM 779 C CA . LYS A 1 100 ? -9.436 8.517 8.823 1.00 87.44 100 LYS A CA 1
ATOM 780 C C . LYS A 1 100 ? -10.152 7.164 8.836 1.00 87.44 100 LYS A C 1
ATOM 782 O O . LYS A 1 100 ? -10.716 6.809 7.799 1.00 87.44 100 LYS A O 1
ATOM 787 N N . ASN A 1 101 ? -10.171 6.466 9.976 1.00 90.50 101 ASN A N 1
ATOM 788 C CA . ASN A 1 101 ? -10.733 5.126 10.159 1.00 90.50 101 ASN A CA 1
ATOM 789 C C . ASN A 1 101 ? -10.170 4.129 9.138 1.00 90.50 101 ASN A C 1
ATOM 791 O O . ASN A 1 101 ? -10.921 3.445 8.455 1.00 90.50 101 ASN A O 1
ATOM 795 N N . ILE A 1 102 ? -8.849 4.132 8.947 1.00 92.19 102 ILE A N 1
ATOM 796 C CA . ILE A 1 102 ? -8.174 3.187 8.056 1.00 92.19 102 ILE A CA 1
ATOM 797 C C . ILE A 1 102 ? -7.867 1.921 8.852 1.00 92.19 102 ILE A C 1
ATOM 799 O O . ILE A 1 102 ? -7.076 1.950 9.794 1.00 92.19 102 ILE A O 1
ATOM 803 N N . ASP A 1 103 ? -8.482 0.818 8.441 1.00 90.75 103 ASP A N 1
ATOM 804 C CA . ASP A 1 103 ? -8.439 -0.472 9.134 1.00 90.75 103 ASP A CA 1
ATOM 805 C C . ASP A 1 103 ? -7.241 -1.328 8.699 1.00 90.75 103 ASP A C 1
ATOM 807 O O . ASP A 1 103 ? -6.802 -2.223 9.419 1.00 90.75 103 ASP A O 1
ATOM 811 N N . GLY A 1 104 ? -6.706 -1.068 7.503 1.00 89.88 104 GLY A N 1
ATOM 812 C CA . GLY A 1 104 ? -5.597 -1.829 6.942 1.00 89.88 104 GLY A CA 1
ATOM 813 C C . GLY A 1 104 ? -4.781 -1.049 5.919 1.00 89.88 104 GLY A C 1
ATOM 814 O O . GLY A 1 104 ? -5.232 -0.056 5.345 1.00 89.88 104 GLY A O 1
ATOM 815 N N . VAL A 1 105 ? -3.561 -1.526 5.670 1.00 91.56 105 VAL A N 1
ATOM 816 C CA . VAL A 1 105 ? -2.652 -0.958 4.670 1.00 91.56 105 VAL A CA 1
ATOM 817 C C . VAL A 1 105 ? -2.182 -2.064 3.733 1.00 91.56 105 VAL A C 1
ATOM 819 O O . VAL A 1 105 ? -1.602 -3.054 4.170 1.00 91.56 105 VAL A O 1
ATOM 822 N N . LEU A 1 106 ? -2.413 -1.877 2.437 1.00 92.56 106 LEU A N 1
ATOM 823 C CA . LEU A 1 106 ? -1.881 -2.709 1.369 1.00 92.56 106 LEU A CA 1
ATOM 824 C C . LEU A 1 106 ? -0.639 -2.035 0.788 1.00 92.56 106 LEU A C 1
ATOM 826 O O . LEU A 1 106 ? -0.734 -0.963 0.193 1.00 92.56 106 LEU A O 1
ATOM 830 N N . ILE A 1 107 ? 0.519 -2.671 0.946 1.00 91.56 107 ILE A N 1
ATOM 831 C CA . ILE A 1 107 ? 1.795 -2.165 0.437 1.00 91.56 107 ILE A CA 1
ATOM 832 C C . ILE A 1 107 ? 2.165 -2.932 -0.832 1.00 91.56 107 ILE A C 1
ATOM 834 O O . ILE A 1 107 ? 2.207 -4.160 -0.833 1.00 91.56 107 ILE A O 1
ATOM 838 N N . LEU A 1 108 ? 2.438 -2.194 -1.903 1.00 88.75 108 LEU A N 1
ATOM 839 C CA . LEU A 1 108 ? 2.837 -2.708 -3.210 1.00 88.75 108 LEU A CA 1
ATOM 840 C C . LEU A 1 108 ? 4.278 -2.274 -3.491 1.00 88.75 108 LEU A C 1
ATOM 842 O O . LEU A 1 108 ? 4.636 -1.135 -3.193 1.00 88.75 108 LEU A O 1
ATOM 846 N N . SER A 1 109 ? 5.088 -3.153 -4.078 1.00 79.19 109 SER A N 1
ATOM 847 C CA . SER A 1 109 ? 6.464 -2.874 -4.510 1.00 79.19 109 SER A CA 1
ATOM 848 C C . SER A 1 109 ? 6.685 -3.324 -5.945 1.00 79.19 109 SER A C 1
ATOM 850 O O . SER A 1 109 ? 5.932 -4.209 -6.408 1.00 79.19 109 SER A O 1
#

Secondary structure (DSSP, 8-state):
-HHHHHHHHHHHHHHHTT------------TT---S-TT--EEEEEE--S-HHHHHHHHHHHHHHHHHTT-EEEEGGGT--TTT-SGGGHHHHHHHHHHTT--EEEEE-

Radius of gyration: 21.6 Å; chains: 1; bounding box: 34×40×66 Å